Protein AF-A0A7W1FGU9-F1 (afdb_monomer_lite)

Sequence (85 aa):
MKFSAARAKLPSLTNSFLAILSAILLTLAFPDFDWWFFAWFALVPLFYAIEREKESIVKSFVLGWIFGTGFFFGSCWWLTFSFIT

pLDDT: mean 89.58, std 13.73, range [49.91, 98.62]

Foldseek 3Di:
DPVPVVVVQEQDPQLLVLLLQLLVLCLCCDPPNVPVVSVVCSCVSLVVSCVVVVVHPNHNVVSVVSNVVNNCCSNVVCVVVVVVD

Radius of gyration: 15.08 Å; chains: 1; bounding box: 42×16×48 Å

Structure (mmCIF, N/CA/C/O backbone):
data_AF-A0A7W1FGU9-F1
#
_entry.id   AF-A0A7W1FGU9-F1
#
loop_
_atom_site.group_PDB
_atom_site.id
_atom_site.type_symbol
_atom_site.label_atom_id
_atom_site.label_alt_id
_atom_site.label_comp_id
_atom_site.label_asym_id
_atom_site.label_entity_id
_atom_site.label_seq_id
_atom_site.pdbx_PDB_ins_code
_atom_site.Cartn_x
_atom_site.Cartn_y
_atom_site.Cartn_z
_atom_site.occupancy
_atom_site.B_iso_or_equiv
_atom_site.auth_seq_id
_atom_site.auth_comp_id
_atom_site.auth_asym_id
_atom_site.auth_atom_id
_atom_site.pdbx_PDB_model_num
ATOM 1 N N . MET A 1 1 ? 1.427 -8.728 29.700 1.00 50.38 1 MET A N 1
ATOM 2 C CA . MET A 1 1 ? 0.111 -8.119 29.378 1.00 50.38 1 MET A CA 1
ATOM 3 C C . MET A 1 1 ? 0.179 -6.844 28.499 1.00 50.38 1 MET A C 1
ATOM 5 O O . MET A 1 1 ? -0.801 -6.118 28.444 1.00 50.38 1 MET A O 1
ATOM 9 N N . LYS A 1 2 ? 1.261 -6.563 27.741 1.00 49.91 2 LYS A N 1
ATOM 10 C CA . LYS A 1 2 ? 1.378 -5.338 26.900 1.00 49.91 2 LYS A CA 1
ATOM 11 C C . LYS A 1 2 ? 1.030 -5.513 25.407 1.00 49.91 2 LYS A C 1
ATOM 13 O O . LYS A 1 2 ? 0.903 -4.524 24.696 1.00 49.91 2 LYS A O 1
ATOM 18 N N . PHE A 1 3 ? 0.811 -6.742 24.933 1.00 51.16 3 PHE A N 1
ATOM 19 C CA . PHE A 1 3 ? 0.504 -7.020 23.518 1.00 51.16 3 PHE A CA 1
ATOM 20 C C . PHE A 1 3 ? -0.898 -6.560 23.067 1.00 51.16 3 PHE A C 1
ATOM 22 O O . PHE A 1 3 ? -1.136 -6.418 21.870 1.00 51.16 3 PHE A O 1
ATOM 29 N N . SER A 1 4 ? -1.816 -6.281 24.002 1.00 52.69 4 SER A N 1
ATOM 30 C CA . SER A 1 4 ? -3.199 -5.888 23.681 1.00 52.69 4 SER A CA 1
ATOM 31 C C . SER A 1 4 ? -3.289 -4.487 23.051 1.00 52.69 4 SER A C 1
ATOM 33 O O . SER A 1 4 ? -3.993 -4.285 22.065 1.00 52.69 4 SER A O 1
ATOM 35 N N . ALA A 1 5 ? -2.494 -3.530 23.546 1.00 57.34 5 ALA A N 1
ATOM 36 C CA . ALA A 1 5 ? -2.534 -2.146 23.067 1.00 57.34 5 ALA A CA 1
ATOM 37 C C . ALA A 1 5 ? -1.937 -1.973 21.657 1.00 57.34 5 ALA A C 1
ATOM 39 O O . ALA A 1 5 ? -2.407 -1.140 20.886 1.00 57.34 5 ALA A O 1
ATOM 40 N N . ALA A 1 6 ? -0.926 -2.773 21.298 1.00 56.75 6 ALA A N 1
ATOM 41 C CA . ALA A 1 6 ? -0.336 -2.753 19.957 1.00 56.75 6 ALA A CA 1
ATOM 42 C C . ALA A 1 6 ? -1.306 -3.312 18.903 1.00 56.75 6 ALA A C 1
ATOM 44 O O . ALA A 1 6 ? -1.443 -2.749 17.819 1.00 56.75 6 ALA A O 1
ATOM 45 N N . ARG A 1 7 ? -2.052 -4.371 19.249 1.00 56.62 7 ARG A N 1
ATOM 46 C CA . ARG A 1 7 ? -3.061 -4.979 18.368 1.00 56.62 7 ARG A CA 1
ATOM 47 C C . ARG A 1 7 ? -4.246 -4.048 18.090 1.00 56.62 7 ARG A C 1
ATOM 49 O O . ARG A 1 7 ? -4.860 -4.160 17.037 1.00 56.62 7 ARG A O 1
ATOM 56 N N . ALA A 1 8 ? -4.527 -3.104 18.989 1.00 62.91 8 ALA A N 1
ATOM 57 C CA . ALA A 1 8 ? -5.550 -2.081 18.778 1.00 62.91 8 ALA A CA 1
ATOM 58 C C . ALA A 1 8 ? -5.175 -1.064 17.681 1.00 62.91 8 ALA A C 1
ATOM 60 O O . ALA A 1 8 ? -6.062 -0.452 17.091 1.00 62.91 8 ALA A O 1
ATOM 61 N N . LYS A 1 9 ? -3.876 -0.887 17.397 1.00 74.50 9 LYS A N 1
ATOM 62 C CA . LYS A 1 9 ? -3.371 0.138 16.468 1.00 74.50 9 LYS A CA 1
ATOM 63 C C . LYS A 1 9 ? -2.984 -0.391 15.090 1.00 74.50 9 LYS A C 1
ATOM 65 O O . LYS A 1 9 ? -2.843 0.404 14.168 1.00 74.50 9 LYS A O 1
ATOM 70 N N . LEU A 1 10 ? -2.795 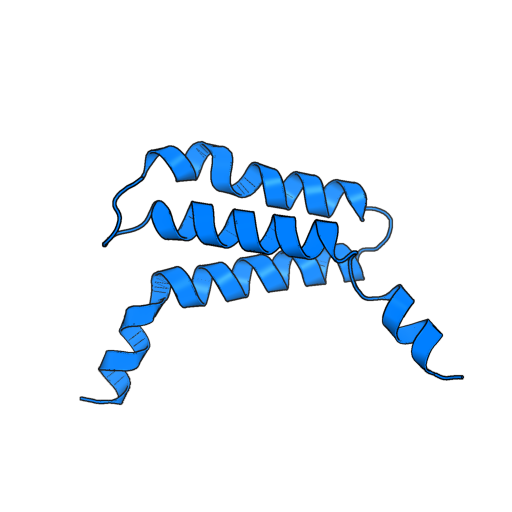-1.701 14.947 1.00 85.81 10 LEU A N 1
ATOM 71 C CA . LEU A 1 10 ? -2.388 -2.301 13.680 1.00 85.81 10 LEU A CA 1
ATOM 72 C C . LEU A 1 10 ? -3.612 -2.691 12.837 1.00 85.81 10 LEU A C 1
ATOM 74 O O . LEU A 1 10 ? -4.577 -3.234 13.387 1.00 85.81 10 LEU A O 1
ATOM 78 N N . PRO A 1 11 ? -3.591 -2.432 11.518 1.00 91.12 11 PRO A N 1
ATOM 79 C CA . PRO A 1 11 ? -4.617 -2.934 10.614 1.00 91.12 11 PRO A CA 1
ATOM 80 C C . PRO A 1 11 ? -4.588 -4.464 10.549 1.00 91.12 11 PRO A C 1
ATOM 82 O O . PRO A 1 11 ? -3.582 -5.106 10.867 1.00 91.12 11 PRO A O 1
ATOM 85 N N . SER A 1 12 ? -5.706 -5.067 10.140 1.00 93.94 12 SER A N 1
ATOM 86 C CA . SER A 1 12 ? -5.749 -6.514 9.920 1.00 93.94 12 SER A CA 1
ATOM 87 C C . SER A 1 12 ? -4.738 -6.956 8.851 1.00 93.94 12 SER A C 1
ATOM 89 O O . SER A 1 12 ? -4.454 -6.215 7.910 1.00 93.9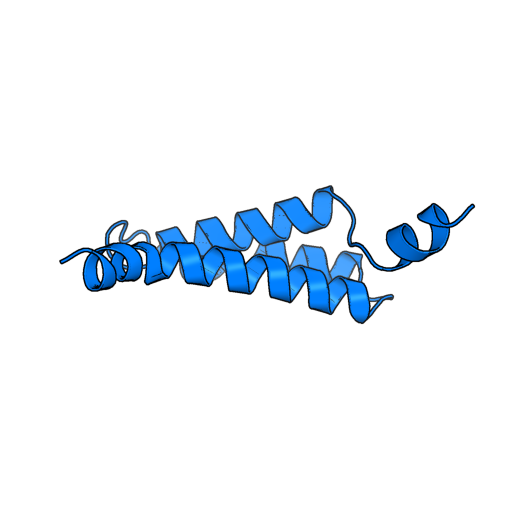4 12 SER A O 1
ATOM 91 N N . LEU A 1 13 ? -4.231 -8.193 8.950 1.00 94.88 13 LEU A N 1
ATOM 92 C CA . LEU A 1 13 ? -3.295 -8.747 7.958 1.00 94.88 13 LEU A CA 1
ATOM 93 C C . LEU A 1 13 ? -3.868 -8.710 6.537 1.00 94.88 13 LEU A C 1
ATOM 95 O O . LEU A 1 13 ? -3.157 -8.393 5.589 1.00 94.88 13 LEU A O 1
ATOM 99 N N . THR A 1 14 ? -5.166 -8.982 6.396 1.00 97.00 14 THR A N 1
ATOM 100 C CA . THR A 1 14 ? -5.865 -8.904 5.112 1.00 97.00 14 THR A CA 1
ATOM 101 C C . THR A 1 14 ? 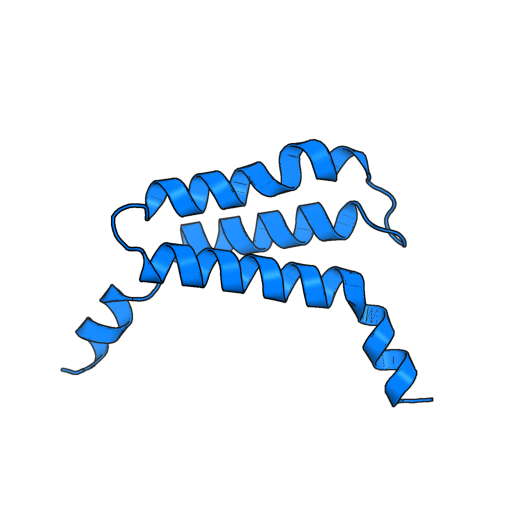-5.852 -7.484 4.549 1.00 97.00 14 THR A C 1
ATOM 103 O O . THR A 1 14 ? -5.617 -7.307 3.359 1.00 97.00 14 THR A O 1
ATOM 106 N N . ASN A 1 15 ? -6.075 -6.468 5.385 1.00 97.50 15 ASN A N 1
ATOM 107 C CA . ASN A 1 15 ? -6.073 -5.072 4.945 1.00 97.50 15 ASN A CA 1
ATOM 108 C C . ASN A 1 15 ? -4.657 -4.593 4.601 1.00 97.50 15 ASN A C 1
ATOM 110 O O . ASN A 1 15 ? -4.473 -3.912 3.596 1.00 97.50 15 ASN A O 1
ATOM 114 N N . SER A 1 16 ? -3.646 -5.023 5.360 1.00 97.56 16 SER A N 1
ATOM 115 C CA . SER A 1 16 ? -2.241 -4.778 5.017 1.00 97.56 16 SER A CA 1
ATOM 116 C C . SER A 1 16 ? -1.862 -5.400 3.672 1.00 97.56 16 SER A C 1
ATOM 118 O O . SER A 1 16 ? -1.194 -4.756 2.869 1.00 97.56 16 SER A O 1
ATOM 120 N N . PHE A 1 17 ? -2.322 -6.625 3.389 1.00 98.12 17 PHE A N 1
ATOM 121 C CA . PHE A 1 17 ? -2.101 -7.269 2.093 1.00 98.12 17 PHE A CA 1
ATOM 122 C C . PHE A 1 17 ? -2.741 -6.481 0.944 1.00 98.12 17 PHE A C 1
ATOM 124 O O . PHE A 1 17 ? -2.101 -6.272 -0.081 1.00 98.12 17 PHE A O 1
ATOM 131 N N . LEU A 1 18 ? -3.968 -5.986 1.125 1.00 98.38 18 LEU A N 1
ATOM 132 C CA . LEU A 1 18 ? -4.639 -5.142 0.131 1.00 98.38 18 LEU A CA 1
ATOM 133 C C . LEU A 1 18 ? -3.884 -3.826 -0.126 1.00 98.38 18 LEU A C 1
ATOM 135 O O . LEU A 1 18 ? -3.768 -3.412 -1.278 1.00 98.38 18 LEU A O 1
ATOM 139 N N . ALA A 1 19 ? -3.327 -3.197 0.913 1.00 98.44 19 ALA A N 1
ATOM 140 C CA . ALA A 1 19 ? -2.498 -2.000 0.761 1.00 98.44 19 ALA A CA 1
ATOM 141 C C . ALA A 1 19 ? -1.204 -2.284 -0.028 1.00 98.44 19 ALA A C 1
ATOM 143 O O . ALA A 1 19 ? -0.839 -1.507 -0.908 1.00 98.44 19 ALA A O 1
ATOM 144 N N . ILE A 1 20 ? -0.543 -3.418 0.232 1.00 98.56 20 ILE A N 1
ATOM 145 C CA . ILE A 1 20 ? 0.645 -3.855 -0.523 1.00 98.56 20 ILE A CA 1
ATOM 146 C C . ILE A 1 20 ? 0.283 -4.177 -1.978 1.00 98.56 20 ILE A C 1
ATOM 148 O O . ILE A 1 20 ? 0.987 -3.755 -2.890 1.00 98.56 20 ILE A O 1
ATOM 152 N N . LEU A 1 21 ? -0.827 -4.882 -2.214 1.00 98.56 21 L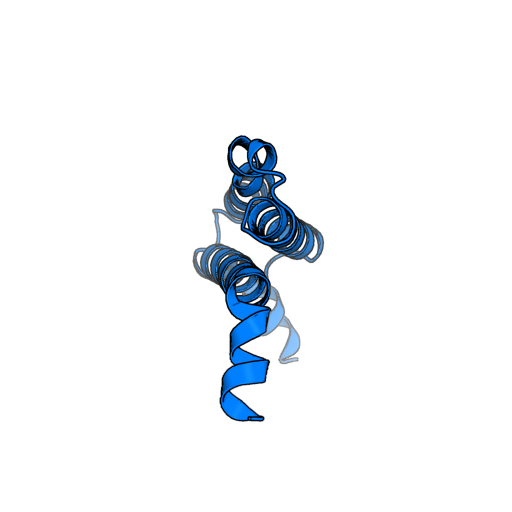EU A N 1
ATOM 153 C CA . LEU A 1 21 ? -1.311 -5.183 -3.562 1.00 98.56 21 LEU A CA 1
ATOM 154 C C . LEU A 1 21 ? -1.568 -3.898 -4.356 1.00 98.56 21 LEU A C 1
ATOM 156 O O . LEU A 1 21 ? -1.159 -3.797 -5.508 1.00 98.56 21 LEU A O 1
ATOM 160 N N . SER A 1 22 ? -2.201 -2.907 -3.725 1.00 98.62 22 SER A N 1
ATOM 161 C CA . SER A 1 22 ? -2.419 -1.587 -4.317 1.00 98.62 22 SER A CA 1
ATOM 162 C C . SER A 1 22 ? -1.104 -0.903 -4.703 1.00 98.62 22 SER A C 1
ATOM 164 O O . SER A 1 22 ? -0.987 -0.384 -5.812 1.00 98.62 22 SER A O 1
ATOM 166 N N . ALA A 1 23 ? -0.092 -0.965 -3.832 1.00 98.38 23 ALA A N 1
ATOM 167 C CA . ALA A 1 23 ? 1.232 -0.416 -4.112 1.00 98.38 23 ALA A CA 1
ATOM 168 C C . ALA A 1 23 ? 1.909 -1.115 -5.301 1.00 98.38 23 ALA A C 1
ATOM 170 O O . ALA A 1 23 ? 2.428 -0.440 -6.182 1.00 98.38 23 ALA A O 1
ATOM 171 N N . ILE A 1 24 ? 1.861 -2.450 -5.364 1.00 98.12 24 ILE A N 1
ATOM 172 C CA . ILE A 1 24 ? 2.433 -3.230 -6.475 1.00 98.12 24 ILE A CA 1
ATOM 173 C C . ILE A 1 24 ? 1.740 -2.883 -7.795 1.00 98.12 24 ILE A C 1
ATOM 175 O O . ILE A 1 24 ? 2.417 -2.607 -8.782 1.00 98.12 24 ILE A O 1
ATOM 179 N N . LEU A 1 25 ? 0.402 -2.862 -7.815 1.00 98.06 25 LEU A N 1
ATOM 180 C CA . LEU A 1 25 ? -0.367 -2.505 -9.010 1.00 98.06 25 LEU A CA 1
ATOM 181 C C . LEU A 1 25 ? -0.007 -1.107 -9.512 1.00 98.06 25 LEU A C 1
ATOM 183 O O . LEU A 1 25 ? 0.136 -0.914 -10.716 1.00 98.06 25 LEU A O 1
ATOM 187 N N . LEU A 1 26 ? 0.159 -0.145 -8.597 1.00 97.81 26 LEU A N 1
ATOM 188 C CA . LEU A 1 26 ? 0.524 1.212 -8.979 1.00 97.81 26 LEU A CA 1
ATOM 189 C C . LEU A 1 26 ? 1.967 1.285 -9.486 1.00 97.81 26 LEU A C 1
ATOM 191 O O . LEU A 1 26 ? 2.199 1.927 -10.500 1.00 97.81 26 LEU A O 1
ATOM 195 N N . THR A 1 27 ? 2.917 0.594 -8.852 1.00 97.19 27 THR A N 1
ATOM 196 C CA . THR A 1 27 ? 4.313 0.514 -9.319 1.00 97.19 27 THR A CA 1
ATOM 197 C C . THR A 1 27 ? 4.406 -0.026 -10.745 1.00 97.19 27 THR A C 1
ATOM 199 O O . THR A 1 27 ? 5.126 0.530 -11.566 1.00 97.19 27 THR A O 1
ATOM 202 N N . LEU A 1 28 ? 3.641 -1.072 -11.069 1.00 96.75 28 LEU A N 1
ATOM 203 C CA . LEU A 1 28 ? 3.621 -1.669 -12.409 1.00 96.75 28 LEU A CA 1
ATOM 204 C C . LEU A 1 28 ? 3.063 -0.724 -13.490 1.00 96.75 28 LEU A C 1
ATOM 206 O O . LEU A 1 28 ? 3.287 -0.955 -14.675 1.00 96.75 28 LEU A O 1
ATOM 210 N N . ALA A 1 29 ? 2.356 0.341 -13.106 1.00 96.69 29 ALA A N 1
ATOM 211 C CA . ALA A 1 29 ? 1.855 1.343 -14.043 1.00 96.69 29 ALA A CA 1
ATOM 212 C C . ALA A 1 29 ? 2.906 2.391 -14.455 1.00 96.69 29 ALA A C 1
ATOM 214 O O . ALA A 1 29 ? 2.637 3.192 -15.350 1.00 96.69 29 ALA A O 1
ATOM 215 N N . PHE A 1 30 ? 4.069 2.418 -13.798 1.00 91.69 30 PHE A N 1
ATOM 216 C CA . PHE A 1 30 ? 5.149 3.374 -14.052 1.00 91.69 30 PHE A CA 1
ATOM 217 C C . PHE A 1 30 ? 6.210 2.805 -15.022 1.00 91.69 30 PHE A C 1
ATOM 219 O O . PHE A 1 30 ? 6.150 1.621 -15.381 1.00 91.69 30 PHE A O 1
ATOM 226 N N . PRO A 1 31 ? 7.159 3.647 -15.494 1.00 85.25 31 PRO A N 1
ATOM 227 C CA . PRO A 1 31 ? 8.234 3.226 -16.396 1.00 85.25 31 PRO A CA 1
ATOM 228 C C . PRO A 1 31 ? 9.014 1.998 -15.897 1.00 85.25 31 PRO A C 1
ATOM 230 O O . PRO A 1 31 ? 9.050 1.730 -14.701 1.00 85.25 31 PRO A O 1
ATOM 233 N N . ASP A 1 32 ? 9.623 1.278 -16.844 1.00 84.62 32 ASP A N 1
ATOM 234 C CA . ASP A 1 32 ? 10.176 -0.094 -16.788 1.00 84.62 32 ASP A CA 1
ATOM 235 C C . ASP A 1 32 ? 9.147 -1.205 -17.061 1.00 84.62 32 ASP A C 1
ATOM 237 O O . ASP A 1 32 ? 9.449 -2.139 -17.806 1.00 84.62 32 ASP A O 1
ATOM 241 N N . PHE A 1 33 ? 7.924 -1.096 -16.527 1.00 91.50 33 PHE A N 1
ATOM 242 C CA . PHE A 1 33 ? 6.852 -2.084 -16.749 1.00 91.50 33 PHE A CA 1
ATOM 243 C C . PHE A 1 33 ? 5.812 -1.628 -17.777 1.00 91.50 33 PHE A C 1
ATOM 245 O O . PHE A 1 33 ? 5.329 -2.444 -18.562 1.00 91.50 33 PHE A O 1
ATOM 252 N N . ASP A 1 34 ? 5.480 -0.332 -17.773 1.00 91.38 34 ASP A N 1
ATOM 253 C CA . ASP A 1 34 ? 4.580 0.323 -18.737 1.00 91.38 34 ASP A CA 1
ATOM 254 C C . ASP A 1 34 ? 3.146 -0.255 -18.787 1.00 91.38 34 ASP A C 1
ATOM 256 O O . ASP A 1 34 ? 2.416 -0.134 -19.774 1.00 91.38 34 ASP A O 1
ATOM 260 N N . TRP A 1 35 ? 2.677 -0.873 -17.695 1.00 96.75 35 TRP A N 1
ATOM 261 C CA . TRP A 1 35 ? 1.300 -1.370 -17.580 1.00 96.75 35 TRP A CA 1
ATOM 262 C C . TRP A 1 35 ? 0.359 -0.265 -17.098 1.00 96.75 35 TRP A C 1
ATOM 264 O O . TRP A 1 35 ? -0.360 -0.413 -16.108 1.00 96.75 35 TRP A O 1
ATOM 274 N N . TRP A 1 36 ? 0.356 0.862 -17.816 1.00 95.94 36 TRP A N 1
ATOM 275 C CA . TRP A 1 36 ? -0.364 2.094 -17.464 1.00 95.94 36 TRP A CA 1
ATOM 276 C C . TRP A 1 36 ? -1.840 1.865 -17.103 1.00 95.94 36 TRP A C 1
ATOM 278 O O . TRP A 1 36 ? -2.403 2.579 -16.273 1.00 95.94 36 TRP A O 1
ATOM 288 N N . PHE A 1 37 ? -2.476 0.846 -17.689 1.00 96.75 37 PHE A N 1
ATOM 289 C CA . PHE A 1 37 ? -3.878 0.520 -17.443 1.00 96.75 37 PHE A CA 1
ATOM 290 C C . PHE A 1 37 ? -4.162 0.122 -15.982 1.00 96.75 37 PHE A C 1
ATOM 292 O O . PHE A 1 37 ? -5.290 0.285 -15.516 1.00 96.75 37 PHE A O 1
ATOM 299 N N . PHE A 1 38 ? -3.158 -0.339 -15.231 1.00 97.44 38 PHE A N 1
ATOM 300 C CA . PHE A 1 38 ? -3.296 -0.611 -13.801 1.00 97.44 38 PHE A CA 1
ATOM 301 C C . PHE A 1 38 ? -3.528 0.654 -12.972 1.00 97.44 38 PHE A C 1
ATOM 303 O O . PHE A 1 38 ? -4.223 0.574 -11.960 1.00 97.44 38 PHE A O 1
ATOM 310 N N . ALA A 1 39 ? -3.059 1.831 -13.406 1.00 96.25 39 ALA A N 1
ATOM 311 C CA . ALA A 1 39 ? -3.244 3.082 -12.664 1.00 96.25 39 ALA A CA 1
ATOM 312 C C . ALA A 1 39 ? -4.725 3.412 -12.396 1.00 96.25 39 ALA A C 1
ATOM 314 O O . ALA A 1 39 ? -5.047 3.975 -11.351 1.00 96.25 39 ALA A O 1
ATOM 315 N N . TRP A 1 40 ? -5.635 3.009 -13.293 1.00 97.69 40 TRP A N 1
ATOM 316 C CA . TRP A 1 40 ? -7.074 3.261 -13.158 1.00 97.69 40 TRP A CA 1
ATOM 317 C C . TRP A 1 40 ? -7.704 2.586 -11.943 1.00 97.69 40 TRP A C 1
ATOM 319 O O . TRP A 1 40 ? -8.646 3.121 -11.362 1.00 97.69 40 TRP A O 1
ATOM 329 N N . PHE A 1 41 ? -7.206 1.409 -11.560 1.00 97.69 41 PHE A N 1
ATOM 330 C CA . PHE A 1 41 ? -7.797 0.604 -10.491 1.00 97.69 41 PHE A CA 1
ATOM 331 C C . PHE A 1 41 ? -6.811 0.208 -9.391 1.00 97.69 41 PHE A C 1
ATOM 333 O O . PHE A 1 41 ? -7.218 -0.405 -8.404 1.00 97.69 41 PHE A O 1
ATOM 340 N N . ALA A 1 42 ? -5.541 0.601 -9.494 1.00 98.06 42 ALA A N 1
ATOM 341 C CA . ALA A 1 42 ? -4.518 0.294 -8.503 1.00 98.06 42 ALA A CA 1
ATOM 342 C C . ALA A 1 42 ? -4.884 0.786 -7.099 1.00 98.06 42 ALA A C 1
ATOM 344 O O . ALA A 1 42 ? -4.521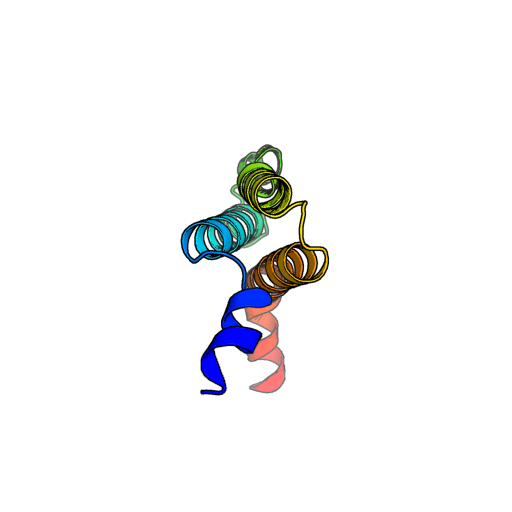 0.131 -6.130 1.00 98.06 42 ALA A O 1
ATOM 345 N N . LEU A 1 43 ? -5.635 1.884 -6.961 1.00 98.31 43 LEU A N 1
ATOM 346 C CA . LEU A 1 43 ? -6.068 2.424 -5.662 1.00 98.31 43 LEU A CA 1
ATOM 347 C C . LEU A 1 43 ? -7.297 1.717 -5.062 1.00 98.31 43 LEU A C 1
ATOM 349 O O . LEU A 1 43 ? -7.573 1.878 -3.874 1.00 98.31 43 LEU A O 1
ATOM 353 N N . VAL A 1 44 ? -8.025 0.908 -5.839 1.00 98.56 44 VAL A N 1
ATOM 354 C CA . VAL A 1 44 ? -9.253 0.236 -5.375 1.00 98.56 44 VAL A CA 1
ATOM 355 C C . VAL A 1 44 ? -9.000 -0.671 -4.158 1.00 98.56 44 VAL A C 1
ATOM 357 O O . VAL A 1 44 ? -9.741 -0.546 -3.179 1.00 98.56 44 VAL A O 1
ATOM 360 N N . PRO A 1 45 ? -7.956 -1.530 -4.127 1.00 98.19 45 PRO A N 1
ATOM 361 C CA . PRO A 1 45 ? -7.669 -2.360 -2.956 1.00 98.19 45 PRO A CA 1
ATOM 362 C C . PRO A 1 45 ? -7.326 -1.535 -1.707 1.00 98.19 45 PRO A C 1
ATOM 364 O O . PRO A 1 45 ? -7.740 -1.904 -0.608 1.00 98.19 45 PRO A O 1
ATOM 367 N N . LEU A 1 46 ? -6.622 -0.405 -1.861 1.00 98.56 46 LEU A N 1
ATOM 368 C CA . LEU A 1 46 ? -6.291 0.493 -0.751 1.00 98.56 46 LEU A CA 1
ATOM 369 C C . LEU A 1 46 ? -7.547 1.145 -0.171 1.00 98.56 46 LEU A C 1
ATOM 371 O O . LEU A 1 46 ? -7.750 1.098 1.041 1.00 98.56 46 LEU A O 1
ATOM 375 N N . PHE A 1 47 ? -8.405 1.722 -1.015 1.00 98.50 47 PHE A N 1
ATOM 376 C CA . PHE A 1 47 ? -9.645 2.345 -0.547 1.00 98.50 47 PHE A CA 1
ATOM 377 C C . PHE A 1 47 ? -10.570 1.329 0.122 1.00 98.50 47 PHE A C 1
ATOM 379 O O . PHE A 1 47 ? -11.136 1.618 1.174 1.00 98.50 47 PHE A O 1
ATOM 386 N N . TYR A 1 48 ? -10.644 0.109 -0.413 1.00 98.44 48 TYR A N 1
ATOM 387 C CA . TYR A 1 48 ? -11.379 -0.978 0.226 1.00 98.44 48 TYR A CA 1
ATOM 388 C C . TYR A 1 48 ? -10.796 -1.357 1.600 1.00 98.44 48 TYR A C 1
ATOM 390 O O . TYR A 1 48 ? -11.543 -1.575 2.553 1.00 98.44 48 TYR A O 1
ATOM 398 N N . ALA A 1 49 ? -9.467 -1.398 1.740 1.00 97.94 49 ALA A N 1
ATOM 399 C CA . ALA A 1 49 ? -8.805 -1.667 3.017 1.00 97.94 49 ALA A CA 1
ATOM 400 C C . ALA A 1 49 ? -9.054 -0.561 4.058 1.00 97.94 49 ALA A C 1
ATOM 402 O O . ALA A 1 49 ? -9.293 -0.870 5.226 1.00 97.94 49 ALA A O 1
ATOM 403 N N . ILE A 1 50 ? -9.020 0.709 3.636 1.00 97.75 50 ILE A N 1
ATOM 404 C CA . ILE A 1 50 ? -9.293 1.875 4.491 1.00 97.75 50 ILE A CA 1
ATOM 405 C C . ILE A 1 50 ? -10.747 1.863 4.966 1.00 97.75 50 ILE A C 1
ATOM 407 O O . ILE A 1 50 ? -10.993 2.010 6.161 1.00 97.75 50 ILE A O 1
ATOM 411 N N . GLU A 1 51 ? -11.704 1.622 4.067 1.00 97.69 51 GLU A N 1
ATOM 412 C CA . GLU A 1 51 ? -13.130 1.564 4.417 1.00 97.69 51 GLU A CA 1
ATOM 413 C C . GLU A 1 51 ? -13.413 0.474 5.464 1.00 97.69 51 GLU A C 1
ATOM 415 O O . GLU A 1 51 ? -14.191 0.679 6.396 1.00 97.69 51 GLU A O 1
ATOM 420 N N . ARG A 1 52 ? -12.719 -0.670 5.383 1.00 95.94 52 ARG A N 1
ATOM 421 C CA . ARG A 1 52 ? -12.832 -1.760 6.368 1.00 95.94 52 ARG A CA 1
ATOM 422 C C . ARG A 1 52 ? -12.286 -1.413 7.756 1.00 95.94 52 ARG A C 1
ATOM 424 O O . ARG A 1 52 ? -12.628 -2.106 8.710 1.00 95.94 52 ARG A O 1
ATOM 431 N N . GLU A 1 53 ? -11.442 -0.391 7.883 1.00 94.31 53 GLU A N 1
ATOM 432 C CA . GLU A 1 53 ? -10.846 0.052 9.155 1.00 94.31 53 GLU A CA 1
ATOM 433 C C . GLU A 1 53 ? -11.260 1.487 9.529 1.00 94.31 53 GLU A C 1
ATOM 435 O O . GLU A 1 53 ? -10.637 2.092 10.403 1.00 94.31 53 GLU A O 1
ATOM 440 N N . LYS A 1 54 ? -12.323 2.029 8.914 1.00 92.44 54 LYS A N 1
ATOM 441 C CA . LYS A 1 54 ? -12.754 3.435 9.053 1.00 92.44 54 LYS A CA 1
ATOM 442 C C . LYS A 1 54 ? -12.975 3.918 10.488 1.00 92.44 54 LYS A C 1
ATOM 444 O O . LYS A 1 54 ? -12.768 5.092 10.776 1.00 92.44 54 LYS A O 1
ATOM 449 N N . GLU A 1 55 ? -13.332 3.010 11.393 1.00 91.69 55 GLU A N 1
ATOM 450 C CA . GLU A 1 55 ? -13.534 3.287 12.822 1.00 91.69 55 GLU A CA 1
ATOM 451 C C . GLU A 1 55 ? -12.226 3.665 13.548 1.00 91.69 55 GLU A C 1
ATOM 453 O O . GLU A 1 55 ? -12.245 4.168 14.670 1.00 91.69 55 GLU A O 1
ATOM 458 N N . SER A 1 56 ? -11.061 3.417 12.937 1.00 92.94 56 SER A N 1
ATOM 459 C CA . SER A 1 56 ? -9.755 3.700 13.524 1.00 92.94 56 SER A CA 1
ATOM 460 C C . SER A 1 56 ? -8.876 4.524 12.588 1.00 92.94 56 SER A C 1
ATOM 462 O O . SER A 1 56 ? -8.204 4.002 11.698 1.00 92.94 56 SER A O 1
ATOM 464 N N . ILE A 1 57 ? -8.775 5.821 12.885 1.00 92.00 57 ILE A N 1
ATOM 465 C CA . ILE A 1 57 ? -7.898 6.765 12.171 1.00 92.00 57 ILE A CA 1
ATOM 466 C C . ILE A 1 57 ? -6.449 6.258 12.109 1.00 92.00 57 ILE A C 1
ATOM 468 O O . ILE A 1 57 ? -5.796 6.361 11.074 1.00 92.00 57 ILE A O 1
ATOM 472 N N . VAL A 1 58 ? -5.947 5.671 13.202 1.00 93.88 58 VAL A N 1
ATOM 473 C CA . VAL A 1 58 ? -4.572 5.152 13.270 1.00 93.88 58 VAL A CA 1
ATOM 474 C C . VAL A 1 58 ? -4.362 4.016 12.273 1.00 93.88 58 VAL A C 1
ATOM 476 O O . VAL A 1 58 ? -3.342 3.991 11.591 1.00 93.88 58 VAL A O 1
ATOM 479 N N . LYS A 1 59 ? -5.319 3.092 12.146 1.00 95.06 59 LYS A N 1
ATOM 480 C CA . LYS A 1 59 ? -5.197 1.977 11.201 1.00 95.06 59 LYS A CA 1
ATOM 481 C C . LYS A 1 59 ? -5.258 2.455 9.756 1.00 95.06 59 LYS A C 1
ATOM 483 O O . LYS A 1 59 ? -4.441 2.011 8.956 1.00 95.06 59 LYS A O 1
ATOM 488 N N . SER A 1 60 ? -6.154 3.389 9.440 1.00 95.31 60 SER A N 1
ATOM 489 C CA . SER A 1 60 ? -6.227 4.009 8.111 1.00 95.31 60 SER A CA 1
ATOM 490 C C . SER A 1 60 ? -4.933 4.741 7.752 1.00 95.31 60 SER A C 1
ATOM 492 O O . SER A 1 60 ? -4.430 4.588 6.640 1.00 95.31 60 SER A O 1
ATOM 494 N N . PHE A 1 61 ? -4.336 5.460 8.710 1.00 96.31 61 PHE A N 1
ATOM 495 C CA . PHE A 1 61 ? -3.019 6.075 8.536 1.00 96.31 61 PHE A CA 1
ATOM 496 C C . PHE A 1 61 ? -1.932 5.029 8.260 1.00 96.31 61 PHE A C 1
ATOM 498 O O . PHE A 1 61 ? -1.168 5.176 7.311 1.00 96.31 61 PHE A O 1
ATOM 505 N N . VAL A 1 62 ? -1.884 3.943 9.039 1.00 96.94 62 VAL A N 1
ATOM 506 C CA . VAL A 1 62 ? -0.903 2.863 8.842 1.00 96.94 62 VAL A CA 1
ATOM 507 C C . VAL A 1 62 ? -1.086 2.177 7.482 1.00 96.94 62 VAL A C 1
ATOM 509 O O . VAL A 1 62 ? -0.092 1.892 6.822 1.00 96.94 62 VAL A O 1
ATOM 512 N N . LEU A 1 63 ? -2.321 1.948 7.023 1.00 98.12 63 LEU A N 1
ATOM 513 C CA . LEU A 1 63 ? -2.591 1.401 5.687 1.00 98.12 63 LEU A CA 1
ATOM 514 C C . LEU A 1 63 ? -2.071 2.320 4.577 1.00 98.12 63 LEU A C 1
ATOM 516 O O . LEU A 1 63 ? -1.382 1.849 3.672 1.00 98.12 63 LEU A O 1
ATOM 520 N N . GLY A 1 64 ? -2.343 3.624 4.677 1.00 97.81 64 GLY A N 1
ATOM 521 C CA . GLY A 1 64 ? -1.796 4.622 3.756 1.00 97.81 64 GLY A CA 1
ATOM 522 C C . GLY A 1 64 ? -0.267 4.665 3.785 1.00 97.81 64 GLY A C 1
ATOM 523 O O . GLY A 1 64 ? 0.366 4.744 2.736 1.00 97.81 64 GLY A O 1
ATOM 524 N N . TRP A 1 65 ? 0.336 4.530 4.969 1.00 98.06 65 TRP A N 1
ATOM 525 C CA . TRP A 1 65 ? 1.789 4.485 5.137 1.00 98.06 65 TRP A CA 1
ATOM 526 C C . TRP A 1 65 ? 2.422 3.248 4.486 1.00 98.06 65 TRP A C 1
ATOM 528 O O . TRP A 1 65 ? 3.439 3.370 3.804 1.00 98.06 65 TRP A O 1
ATOM 538 N N . ILE A 1 66 ? 1.816 2.066 4.658 1.00 98.19 66 ILE A N 1
ATOM 539 C CA . ILE A 1 66 ? 2.250 0.813 4.017 1.00 98.19 66 ILE A CA 1
ATOM 540 C C . ILE A 1 66 ? 2.199 0.959 2.496 1.00 98.19 66 ILE A C 1
ATOM 542 O O . ILE A 1 66 ? 3.186 0.663 1.822 1.00 98.19 66 ILE A O 1
ATOM 546 N N . PHE A 1 67 ? 1.074 1.448 1.967 1.00 98.62 67 PHE A N 1
ATOM 547 C CA . PHE A 1 67 ? 0.909 1.691 0.538 1.00 98.62 67 PHE A CA 1
ATOM 548 C C . PHE A 1 67 ? 1.946 2.686 0.005 1.00 98.62 67 PHE A C 1
ATOM 550 O O . PHE A 1 67 ? 2.672 2.364 -0.931 1.00 98.62 67 PHE A O 1
ATOM 557 N N . GLY A 1 68 ? 2.052 3.867 0.620 1.00 98.00 68 GLY A N 1
ATOM 558 C CA . GLY A 1 68 ? 2.934 4.935 0.151 1.00 98.00 68 GLY A CA 1
ATOM 559 C C . GLY A 1 68 ? 4.404 4.531 0.192 1.00 98.00 68 GLY A C 1
ATOM 560 O O . GLY A 1 68 ? 5.127 4.764 -0.769 1.00 98.00 68 GLY A O 1
ATOM 561 N N . THR A 1 69 ? 4.829 3.854 1.261 1.00 97.88 69 THR A N 1
ATOM 562 C CA . THR A 1 69 ? 6.198 3.332 1.381 1.00 97.88 69 THR A CA 1
ATOM 563 C C . THR A 1 69 ? 6.474 2.264 0.322 1.00 97.88 69 THR A C 1
ATOM 565 O O . THR A 1 69 ? 7.500 2.320 -0.350 1.00 97.88 69 THR A O 1
ATOM 568 N N . GLY A 1 70 ? 5.557 1.307 0.139 1.00 97.44 70 GLY A N 1
ATOM 569 C CA . GLY A 1 70 ? 5.708 0.247 -0.860 1.00 97.44 70 GLY A CA 1
ATOM 570 C C . GLY A 1 70 ? 5.764 0.786 -2.289 1.00 97.44 70 GLY A C 1
ATOM 571 O O . GLY A 1 70 ? 6.633 0.388 -3.061 1.00 97.44 70 GLY A O 1
ATOM 572 N N . PHE A 1 71 ? 4.878 1.726 -2.623 1.00 97.38 71 PHE A N 1
ATOM 573 C CA . PHE A 1 71 ? 4.861 2.371 -3.931 1.00 97.38 71 PHE A CA 1
ATOM 574 C C . PHE A 1 71 ? 6.132 3.195 -4.153 1.00 97.38 71 PHE A C 1
ATOM 576 O O . PHE A 1 71 ? 6.773 3.030 -5.182 1.00 97.38 71 PHE A O 1
ATOM 583 N N . PHE A 1 72 ? 6.549 3.999 -3.169 1.00 95.75 72 PHE A N 1
ATOM 584 C CA . PHE A 1 72 ? 7.766 4.807 -3.257 1.00 95.75 72 PHE A CA 1
ATOM 585 C C . PHE A 1 72 ? 9.008 3.955 -3.537 1.00 95.75 72 PHE A C 1
ATOM 587 O O . PHE A 1 72 ? 9.762 4.256 -4.458 1.00 95.75 72 PHE A O 1
ATOM 594 N N . PHE A 1 73 ? 9.212 2.862 -2.793 1.00 93.69 73 PHE A N 1
ATOM 595 C CA . PHE A 1 73 ? 10.336 1.959 -3.059 1.00 93.69 73 PHE A CA 1
ATOM 596 C C . PHE A 1 73 ? 10.230 1.271 -4.420 1.00 93.69 73 PHE A C 1
ATOM 598 O O . PHE A 1 73 ? 11.249 1.075 -5.074 1.00 93.69 73 PHE A O 1
ATOM 605 N N . GLY A 1 74 ? 9.017 0.931 -4.859 1.00 93.31 74 GLY A N 1
ATOM 606 C CA . GLY A 1 74 ? 8.787 0.364 -6.184 1.00 93.31 74 GLY A CA 1
ATOM 607 C C . GLY A 1 74 ? 9.123 1.341 -7.313 1.00 93.31 74 GLY A C 1
ATOM 608 O O . GLY A 1 74 ? 9.869 0.995 -8.222 1.00 93.31 74 GLY A O 1
ATOM 609 N N . SER A 1 75 ? 8.624 2.576 -7.242 1.00 92.19 75 SER A N 1
ATOM 610 C CA . SER A 1 75 ? 8.832 3.602 -8.272 1.00 92.19 75 SER A CA 1
ATOM 611 C C . SER A 1 75 ? 10.245 4.184 -8.268 1.00 92.19 75 SER A C 1
ATOM 613 O O . SER A 1 75 ? 10.745 4.632 -9.297 1.00 92.19 75 SER A O 1
ATOM 615 N N . CYS A 1 76 ? 10.890 4.219 -7.102 1.00 91.00 76 CYS A N 1
ATOM 616 C CA . CYS A 1 76 ? 12.200 4.833 -6.904 1.00 91.00 76 CYS A CA 1
ATOM 617 C C . CYS A 1 76 ? 13.303 3.802 -6.638 1.00 91.00 76 CYS A C 1
ATOM 619 O O . CYS A 1 76 ? 14.335 4.145 -6.063 1.00 91.00 76 CYS A O 1
ATOM 621 N N . TRP A 1 77 ? 13.117 2.549 -7.070 1.00 87.06 77 TRP A N 1
ATOM 622 C CA . TRP A 1 77 ? 14.100 1.474 -6.888 1.00 87.06 77 TRP A CA 1
ATOM 623 C C . TRP A 1 77 ? 15.481 1.833 -7.473 1.00 87.06 77 TRP A C 1
ATOM 625 O O . TRP A 1 77 ? 16.521 1.460 -6.927 1.00 87.06 77 TRP A O 1
ATOM 635 N N . TRP A 1 78 ? 15.494 2.627 -8.546 1.00 85.19 78 TRP A N 1
ATOM 636 C CA . TRP A 1 78 ? 16.689 3.124 -9.224 1.00 85.19 78 TRP A CA 1
ATOM 637 C C . TRP A 1 78 ? 17.543 4.079 -8.375 1.00 85.19 78 TRP A C 1
ATOM 639 O O . TRP A 1 78 ? 18.742 4.184 -8.624 1.00 85.19 78 TRP A O 1
ATOM 649 N N . LEU A 1 79 ? 16.990 4.732 -7.341 1.00 85.06 79 LEU A N 1
ATOM 650 C CA . LEU A 1 79 ? 17.772 5.616 -6.459 1.00 85.06 79 LEU A CA 1
ATOM 651 C C . LEU A 1 79 ? 18.910 4.870 -5.759 1.00 85.06 79 LEU A C 1
ATOM 653 O O . LEU A 1 79 ? 19.938 5.463 -5.447 1.00 85.06 79 LEU A O 1
ATOM 657 N N . THR A 1 80 ? 18.754 3.564 -5.547 1.00 80.31 80 THR A N 1
ATOM 658 C CA . THR A 1 80 ? 19.800 2.714 -4.970 1.00 80.31 80 THR A CA 1
ATOM 659 C C . THR A 1 80 ? 21.075 2.734 -5.816 1.00 80.31 80 THR A C 1
ATOM 661 O O . THR A 1 80 ? 22.171 2.687 -5.267 1.00 80.31 80 THR A O 1
ATOM 664 N N . PHE A 1 81 ? 20.944 2.853 -7.142 1.00 78.19 81 PHE A N 1
ATOM 665 C CA . PHE A 1 81 ? 22.081 2.922 -8.057 1.00 78.19 81 PHE A CA 1
ATOM 666 C C . PHE A 1 81 ? 22.862 4.232 -7.891 1.00 78.19 81 PHE A C 1
ATOM 668 O O . PHE A 1 81 ? 24.082 4.195 -7.776 1.00 78.19 81 PHE A O 1
ATOM 675 N N . SER A 1 82 ? 22.170 5.372 -7.766 1.00 74.94 82 SER A N 1
ATOM 676 C CA . SER A 1 82 ? 22.793 6.700 -7.623 1.00 74.94 82 SER A CA 1
ATOM 677 C C . SER A 1 82 ? 23.674 6.870 -6.382 1.00 74.94 82 SER A C 1
ATOM 679 O O . SER A 1 82 ? 24.494 7.777 -6.355 1.00 74.94 82 SER A O 1
ATOM 681 N N . PHE A 1 83 ? 23.496 6.050 -5.344 1.00 67.25 83 PHE A N 1
ATOM 682 C CA . PHE A 1 83 ? 24.353 6.082 -4.153 1.00 67.25 83 PHE A CA 1
ATOM 683 C C . PHE A 1 83 ? 25.574 5.157 -4.252 1.00 67.25 83 PHE A C 1
ATOM 685 O O . PHE A 1 83 ? 26.500 5.302 -3.457 1.00 67.25 83 PHE A O 1
ATOM 692 N N . ILE A 1 84 ? 25.556 4.179 -5.163 1.00 66.88 84 ILE A N 1
ATOM 693 C CA . ILE A 1 84 ? 26.590 3.138 -5.279 1.00 66.88 84 ILE A CA 1
ATOM 694 C C . ILE A 1 84 ? 27.637 3.496 -6.349 1.00 66.88 84 ILE A C 1
ATOM 696 O O . ILE A 1 84 ? 28.783 3.062 -6.230 1.00 66.88 84 ILE A O 1
ATOM 700 N N . THR A 1 85 ? 27.263 4.280 -7.367 1.00 56.34 85 THR A N 1
ATOM 701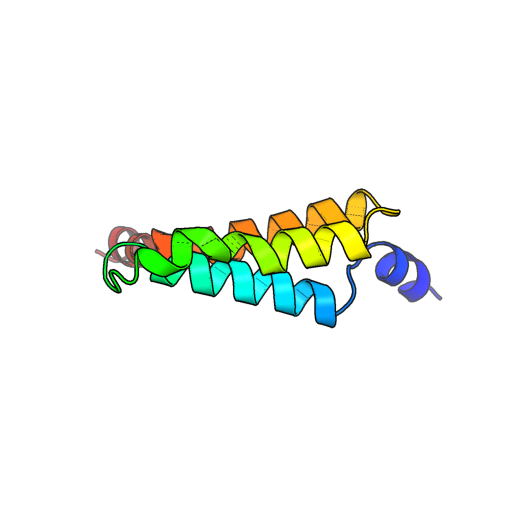 C CA . THR A 1 85 ? 28.163 4.830 -8.404 1.00 56.34 85 THR A CA 1
ATOM 702 C C . THR A 1 85 ? 28.569 6.262 -8.115 1.00 56.34 85 THR A C 1
ATOM 704 O O . THR A 1 85 ? 29.771 6.565 -8.265 1.00 56.34 85 THR A O 1
#

Secondary structure (DSSP, 8-state):
--HHHHHTTSPPHHHHHHHHHHHHHHHHTSTTT--GGGGGTTTHHHHHHHHHTTT-HHHHHHHHHHHHHHHHHHHTTTHHHHHH-